Protein 2W0I (pdb70)

Nearest PDB structures (foldseek):
  2w0i-assembly1_A  TM=1.007E+00  e=8.004E-31  Homo sapiens
  7ccc-assembly1_B  TM=9.880E-01  e=3.762E-20  Homo sapiens
  6yp9-assembly1_B  TM=9.831E-01  e=6.113E-19  Mus musculus
  2d8b-assembly1_A  TM=9.364E-01  e=5.542E-18  Mus musculus
  2hd7-assembly1_A  TM=9.362E-01  e=9.293E-16  Mus musculus

GO terms:
  GO:0005515 protein binding (F, IPI)
  GO:0005737 cytoplasm (C, IDA)
  GO:0030426 growth cone (C, IDA)
  GO:0032532 regulation of microvillus length (P, IC)
  GO:0045773 positive regulation of axon extension (P, IMP)
  GO:0010592 positive regulation of lamellipodium assembly (P, IMP)
  GO:0010976 positive regulation of neuron projection development (P, IMP)
  GO:0045296 cadherin binding (F, HDA)
  GO:0032956 regulation of actin cytoskeleton organization (P, IMP)
  GO:0071300 cellular response to retinoic acid (P, IMP)
  GO:0071363 cellular response to growth factor stimulus (P, IMP)
  GO:0005080 protein kinase C binding (F, IPI)
  GO:0005524 ATP binding (F, IDA)
  GO:0070062 extracellular exosome (C, HDA)
  GO:0003723 RNA binding (F, HDA)

Secondary structure (P-SEA, 3-state):
cccccaaaaaaaaaaaaccccbbbbbbcccccbbbbccccccccccccccccccccbbbbbbbbbbcccccbbbbbbbbbbccccccaaaaaaaaaaaaaaaaaaaacccccccbbbbbcccccccaaaaaaaac

Structure (mmCIF, N/CA/C/O backbone):
data_2W0I
#
_entry.id   2W0I
#
_cell.length_a   64.308
_cell.length_b   64.308
_cell.length_c   136.811
_cell.angle_alpha   90.00
_cell.angle_beta   90.00
_cell.angle_gamma   120.00
#
_symmetry.space_group_name_H-M   'P 61 2 2'
#
loop_
_entity.id
_entity.type
_entity.pdbx_description
1 polymer TWINFILIN-2
2 water water
#
loop_
_atom_site.group_PDB
_atom_site.id
_atom_site.type_symbol
_atom_site.label_atom_id
_atom_site.label_alt_id
_atom_site.label_comp_id
_atom_site.label_asym_id
_atom_site.label_entity_id
_atom_site.label_seq_id
_atom_site.pdbx_PDB_ins_code
_atom_site.Cartn_x
_atom_site.Cartn_y
_atom_site.Cartn_z
_atom_site.occupancy
_atom_site.B_iso_or_equiv
_atom_site.auth_seq_id
_atom_site.auth_comp_id
_atom_site.auth_asym_id
_atom_site.auth_atom_id
_atom_site.pdbx_PDB_model_num
ATOM 1 C CA . SER A 1 1 ? 23.593 -20.445 -17.353 1.00 28.55 -1 SER A CA 1
ATOM 2 C C . SER A 1 1 ? 22.980 -19.200 -16.697 1.00 25.94 -1 SER A C 1
ATOM 3 O O . SER A 1 1 ? 23.577 -18.126 -16.716 1.00 22.76 -1 SER A O 1
ATOM 4 N N . MET A 1 2 ? 21.781 -19.347 -16.127 1.00 19.01 0 MET A N 1
ATOM 5 C CA . MET A 1 2 ? 21.165 -18.254 -15.387 1.00 14.72 0 MET A CA 1
ATOM 6 C C . MET A 1 2 ? 21.820 -18.225 -14.005 1.00 17.13 0 MET A C 1
ATOM 7 O O . MET A 1 2 ? 21.826 -19.219 -13.293 1.00 15.51 0 MET A O 1
ATOM 12 N N . PRO A 1 3 ? 22.422 -17.091 -13.646 1.00 10.97 181 PRO A N 1
ATOM 13 C CA . PRO A 1 3 ? 23.079 -17.052 -12.323 1.00 11.73 181 PRO A CA 1
ATOM 14 C C . PRO A 1 3 ? 22.073 -17.016 -11.166 1.00 11.11 181 PRO A C 1
ATOM 15 O O . PRO A 1 3 ? 20.927 -16.501 -11.311 1.00 11.25 181 PRO A O 1
ATOM 19 N N . LEU A 1 4 ? 22.518 -17.520 -10.013 1.00 13.29 182 LEU A N 1
ATOM 20 C CA . LEU A 1 4 ? 21.771 -17.393 -8.744 1.00 12.68 182 LEU A CA 1
ATOM 21 C C . LEU A 1 4 ? 21.831 -15.976 -8.197 1.00 10.82 182 LEU A C 1
ATOM 22 O O . LEU A 1 4 ? 22.932 -15.398 -8.102 1.00 9.70 182 LEU A O 1
ATOM 31 N N . GLN A 1 5 ? 20.661 -15.419 -7.859 1.00 12.30 183 GLN A N 1
ATOM 32 C CA . GLN A 1 5 ? 20.574 -14.126 -7.179 1.00 11.99 183 GLN A CA 1
ATOM 33 C C . GLN A 1 5 ? 21.270 -14.294 -5.832 1.00 11.27 183 GLN A C 1
ATOM 34 O O . GLN A 1 5 ? 21.248 -15.415 -5.290 1.00 9.40 183 GLN A O 1
ATOM 40 N N . PRO A 1 6 ? 21.928 -13.234 -5.325 1.00 9.06 184 PRO A N 1
ATOM 41 C CA . PRO A 1 6 ? 22.622 -13.411 -4.037 1.00 9.25 184 PRO A CA 1
ATOM 42 C C . PRO A 1 6 ? 21.798 -14.010 -2.875 1.00 9.38 184 PRO A C 1
ATOM 43 O O . PRO A 1 6 ? 22.327 -14.766 -2.058 1.00 10.48 184 PRO A O 1
ATOM 47 N N . GLU A 1 7 ? 20.522 -13.661 -2.767 1.00 12.58 185 GLU A N 1
ATOM 48 C CA . GLU A 1 7 ? 19.692 -14.259 -1.718 1.00 9.70 185 GLU A CA 1
ATOM 49 C C . GLU A 1 7 ? 19.582 -15.773 -1.836 1.00 10.86 185 GLU A C 1
ATOM 50 O O . GLU A 1 7 ? 19.582 -16.452 -0.798 1.00 11.52 185 GLU A O 1
ATOM 56 N N . ALA A 1 8 ? 19.490 -16.279 -3.070 1.00 10.32 186 ALA A N 1
ATOM 57 C CA . ALA A 1 8 ? 19.486 -17.709 -3.363 1.00 10.76 186 ALA A CA 1
ATOM 58 C C . ALA A 1 8 ? 20.823 -18.347 -2.998 1.00 13.17 186 ALA A C 1
ATOM 59 O O . ALA A 1 8 ? 20.886 -19.410 -2.442 1.00 11.41 186 ALA A O 1
ATOM 61 N N . GLN A 1 9 ? 21.891 -17.629 -3.272 1.00 10.50 187 GLN A N 1
ATOM 62 C CA . GLN A 1 9 ? 23.203 -18.056 -2.899 1.00 9.98 187 GLN A CA 1
ATOM 63 C C . GLN A 1 9 ? 23.359 -18.230 -1.362 1.00 11.32 187 GLN A C 1
ATOM 64 O O . GLN A 1 9 ? 23.935 -19.232 -0.891 1.00 11.16 187 GLN A O 1
ATOM 70 N N . ARG A 1 10 ? 22.806 -17.264 -0.621 1.00 7.60 188 ARG A N 1
ATOM 71 C CA . ARG A 1 10 ? 22.873 -17.209 0.808 1.00 10.20 188 ARG A CA 1
ATOM 72 C C . ARG A 1 10 ? 22.061 -18.346 1.425 1.00 7.07 188 ARG A C 1
ATOM 73 O O . ARG A 1 10 ? 22.465 -18.914 2.395 1.00 8.61 188 ARG A O 1
ATOM 81 N N . ALA A 1 11 ? 20.879 -18.612 0.847 1.00 11.08 189 ALA A N 1
ATOM 82 C CA . ALA A 1 11 ? 20.053 -19.750 1.228 1.00 10.28 189 ALA A CA 1
ATOM 83 C C . ALA A 1 11 ? 20.824 -21.062 1.115 1.00 10.32 189 ALA A C 1
ATOM 84 O O . ALA A 1 11 ? 20.740 -21.895 2.008 1.00 11.94 189 ALA A O 1
ATOM 86 N N . LEU A 1 12 ? 21.540 -21.263 0.012 1.00 8.52 190 LEU A N 1
ATOM 87 C CA . LEU A 1 12 ? 22.352 -22.478 -0.169 1.00 10.44 190 LEU A CA 1
ATOM 88 C C . LEU A 1 12 ? 23.481 -22.581 0.882 1.00 14.42 190 LEU A C 1
ATOM 89 O O . LEU A 1 12 ? 23.754 -23.644 1.416 1.00 10.62 190 LEU A O 1
ATOM 94 N N . GLN A 1 13 ? 24.133 -21.464 1.149 1.00 13.06 191 GLN A N 1
ATOM 95 C CA . GLN A 1 13 ? 25.186 -21.388 2.184 1.00 12.60 191 GLN A CA 1
ATOM 96 C C . GLN A 1 13 ? 24.628 -21.792 3.553 1.00 15.76 191 GLN A C 1
ATOM 97 O O . GLN A 1 13 ? 25.232 -22.587 4.276 1.00 13.08 191 GLN A O 1
ATOM 103 N N . GLN A 1 14 ? 23.446 -21.279 3.882 1.00 12.38 192 GLN A N 1
ATOM 104 C CA . GLN A 1 14 ? 22.740 -21.670 5.089 1.00 10.84 192 GLN A CA 1
ATOM 105 C C . GLN A 1 14 ? 22.336 -23.139 5.154 1.00 14.13 192 GLN A C 1
ATOM 106 O O . GLN A 1 14 ? 22.470 -23.788 6.203 1.00 10.59 192 GLN A O 1
ATOM 112 N N . LEU A 1 15 ? 21.840 -23.655 4.040 1.00 14.04 193 LEU A N 1
ATOM 113 C CA . LEU A 1 15 ? 21.462 -25.054 3.976 1.00 14.68 193 LEU A CA 1
ATOM 114 C C . LEU A 1 15 ? 22.677 -25.948 4.266 1.00 13.19 193 LEU A C 1
ATOM 115 O O . LEU A 1 15 ? 22.553 -26.914 5.013 1.00 14.02 193 LEU A O 1
ATOM 120 N N . LYS A 1 16 ? 23.830 -25.604 3.691 1.00 12.79 194 LYS A N 1
ATOM 121 C CA . LYS A 1 16 ? 25.073 -26.329 3.896 1.00 14.79 194 LYS A CA 1
ATOM 122 C C . LYS A 1 16 ? 25.472 -26.400 5.390 1.00 23.37 194 LYS A C 1
ATOM 123 O O . LYS A 1 16 ? 26.027 -27.413 5.844 1.00 20.10 194 LYS A O 1
ATOM 127 N N . GLN A 1 17 ? 25.192 -25.339 6.146 1.00 19.31 195 GLN A N 1
ATOM 128 C CA . GLN A 1 17 ? 25.407 -25.319 7.599 1.00 19.98 195 GLN A CA 1
ATOM 129 C C . GLN A 1 17 ? 24.205 -25.830 8.411 1.00 17.99 195 GLN A C 1
ATOM 130 O O . GLN A 1 17 ? 24.218 -25.835 9.644 1.00 15.36 195 GLN A O 1
ATOM 136 N N . LYS A 1 18 ? 23.179 -26.295 7.710 1.00 19.25 196 LYS A N 1
ATOM 137 C CA . LYS A 1 18 ? 21.932 -26.745 8.306 1.00 16.36 196 LYS A CA 1
ATOM 138 C C . LYS A 1 18 ? 21.221 -25.683 9.130 1.00 15.66 196 LYS A C 1
ATOM 139 O O . LYS A 1 18 ? 20.440 -25.994 10.005 1.00 17.08 196 LYS A O 1
ATOM 145 N N . MET A 1 19 ? 21.429 -24.417 8.784 1.00 12.50 197 MET A N 1
ATOM 146 C CA . MET A 1 19 ? 20.670 -23.322 9.392 1.00 15.78 197 MET A CA 1
ATOM 147 C C . MET A 1 19 ? 19.279 -23.139 8.829 1.00 17.21 197 MET A C 1
ATOM 148 O O . MET A 1 19 ? 18.448 -22.485 9.450 1.00 19.86 197 MET A O 1
ATOM 153 N N . VAL A 1 20 ? 19.027 -23.676 7.638 1.00 15.93 198 VAL A N 1
ATOM 154 C CA . VAL A 1 20 ? 17.668 -23.797 7.125 1.00 17.45 198 VAL A CA 1
ATOM 155 C C . VAL A 1 20 ? 17.512 -25.246 6.724 1.00 14.14 198 VAL A C 1
ATOM 156 O O . VAL A 1 20 ? 18.518 -25.948 6.554 1.00 16.04 198 VAL A O 1
ATOM 160 N N . ASN A 1 21 ? 16.274 -25.702 6.564 1.00 10.27 199 ASN A N 1
ATOM 161 C CA . ASN A 1 21 ? 16.049 -27.114 6.163 1.00 10.99 199 ASN A CA 1
ATOM 162 C C . ASN A 1 21 ? 15.292 -27.233 4.834 1.00 14.14 199 ASN A C 1
ATOM 163 O O . ASN A 1 21 ? 15.004 -28.321 4.387 1.00 11.90 199 ASN A O 1
ATOM 168 N N . TYR A 1 22 ? 14.997 -26.093 4.226 1.00 10.96 200 TYR A N 1
ATOM 169 C CA . TYR A 1 22 ? 14.137 -26.022 3.036 1.00 11.88 200 TYR A CA 1
ATOM 170 C C . TYR A 1 22 ? 14.437 -24.740 2.282 1.00 12.61 200 TYR A C 1
ATOM 171 O O . TYR A 1 22 ? 14.537 -23.662 2.893 1.00 12.72 200 TYR A O 1
ATOM 180 N N . ILE A 1 23 ? 14.590 -24.879 0.966 1.00 9.58 201 ILE A N 1
ATOM 181 C CA . ILE A 1 23 ? 14.738 -23.757 0.052 1.00 7.20 201 ILE A CA 1
ATOM 182 C C . ILE A 1 23 ? 13.833 -23.984 -1.160 1.00 9.64 201 ILE A C 1
ATOM 183 O O . ILE A 1 23 ? 13.851 -25.047 -1.746 1.00 10.47 201 ILE A O 1
ATOM 188 N N . GLN A 1 24 ? 13.082 -22.943 -1.538 1.00 10.45 202 GLN A N 1
ATOM 189 C CA . GLN A 1 24 ? 12.311 -22.901 -2.760 1.00 9.05 202 GLN A CA 1
ATOM 190 C C . GL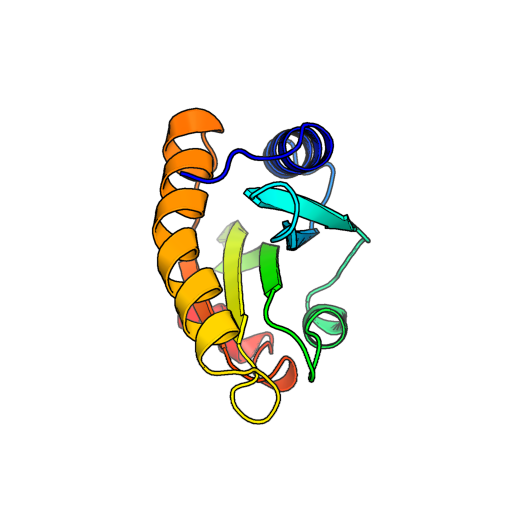N A 1 24 ? 12.861 -21.804 -3.693 1.00 10.82 202 GLN A C 1
ATOM 191 O O . GLN A 1 24 ? 13.070 -20.650 -3.264 1.00 8.97 202 GLN A O 1
ATOM 197 N N . MET A 1 25 ? 13.152 -22.189 -4.927 1.00 10.93 203 MET A N 1
ATOM 198 C CA . MET A 1 25 ? 13.632 -21.309 -5.970 1.00 10.41 203 MET A CA 1
ATOM 199 C C . MET A 1 25 ? 12.785 -21.357 -7.223 1.00 9.11 203 MET A C 1
ATOM 200 O O . MET A 1 25 ? 12.074 -22.329 -7.496 1.00 10.09 203 MET A O 1
ATOM 205 N N . LYS A 1 26 ? 12.831 -20.274 -7.991 1.00 9.57 204 LYS A N 1
ATOM 206 C CA . LYS A 1 26 ? 12.094 -20.190 -9.233 1.00 9.58 204 LYS A CA 1
ATOM 207 C C . LYS A 1 26 ? 12.928 -19.419 -10.242 1.00 9.90 204 LYS A C 1
ATOM 208 O O . LYS A 1 26 ? 13.954 -18.874 -9.898 1.00 11.21 204 LYS A O 1
ATOM 214 N N . LEU A 1 27 ? 12.531 -19.495 -11.492 1.00 10.07 205 LEU A N 1
ATOM 215 C CA . LEU A 1 27 ? 13.209 -18.750 -12.525 1.00 10.41 205 LEU A CA 1
ATOM 216 C C . LEU A 1 27 ? 12.620 -17.369 -12.604 1.00 12.47 205 LEU A C 1
ATOM 217 O O . LEU A 1 27 ? 11.389 -17.181 -12.632 1.00 12.40 205 LEU A O 1
ATOM 222 N N . ASP A 1 28 ? 13.499 -16.384 -12.648 1.00 9.08 206 ASP A N 1
ATOM 223 C CA . ASP A 1 28 ? 13.098 -15.049 -12.969 1.00 11.13 206 ASP A CA 1
ATOM 224 C C . ASP A 1 28 ? 13.378 -14.847 -14.463 1.00 12.77 206 ASP A C 1
ATOM 225 O O . ASP A 1 28 ? 14.532 -14.639 -14.880 1.00 13.74 206 ASP A O 1
ATOM 230 N N . LEU A 1 29 ? 12.314 -14.949 -15.254 1.00 13.63 207 LEU A N 1
ATOM 231 C CA . LEU A 1 29 ? 12.457 -14.919 -16.698 1.00 14.90 207 LEU A CA 1
ATOM 232 C C . LEU A 1 29 ? 12.648 -13.523 -17.284 1.00 16.93 207 LEU A C 1
ATOM 233 O O . LEU A 1 29 ? 13.043 -13.395 -18.446 1.00 20.15 207 LEU A O 1
ATOM 238 N N . GLU A 1 30 ? 12.391 -12.486 -16.497 1.00 16.33 208 GLU A N 1
ATOM 239 C CA . GLU A 1 30 ? 12.637 -11.109 -16.929 1.00 20.40 208 GLU A CA 1
ATOM 240 C C . GLU A 1 30 ? 14.136 -10.791 -16.933 1.00 21.89 208 GLU A C 1
ATOM 241 O O . GLU A 1 30 ? 14.639 -10.210 -17.885 1.00 25.23 208 GLU A O 1
ATOM 244 N N . ARG A 1 31 ? 14.834 -11.157 -15.865 1.00 13.20 209 ARG A N 1
ATOM 245 C CA . ARG A 1 31 ? 16.289 -10.851 -15.702 1.00 13.62 209 ARG A CA 1
ATOM 246 C C . ARG A 1 31 ? 17.126 -12.084 -16.125 1.00 13.73 209 ARG A C 1
ATOM 247 O O . ARG A 1 31 ? 18.361 -11.981 -16.207 1.00 13.56 209 ARG A O 1
ATOM 255 N N . GLU A 1 32 ? 16.472 -13.240 -16.298 1.00 11.32 210 GLU A N 1
ATOM 256 C CA . GLU A 1 32 ? 17.156 -14.517 -16.576 1.00 6.82 210 GLU A CA 1
ATOM 257 C C . GLU A 1 32 ? 18.089 -14.901 -15.425 1.00 11.26 210 GLU A C 1
ATOM 258 O O . GLU A 1 32 ? 19.278 -15.162 -15.624 1.00 9.94 210 GLU A O 1
ATOM 264 N N . THR A 1 33 ? 17.522 -14.943 -14.208 1.00 8.19 211 THR A N 1
ATOM 265 C CA . THR A 1 33 ? 18.266 -15.323 -13.025 1.00 9.66 211 THR A CA 1
ATOM 266 C C . THR A 1 33 ? 17.415 -16.320 -12.214 1.00 11.73 211 THR A C 1
ATOM 267 O O . THR A 1 33 ? 16.229 -16.541 -12.495 1.00 13.67 211 THR A O 1
ATOM 271 N N . ILE A 1 34 ? 18.076 -16.981 -11.284 1.00 12.57 212 ILE A N 1
ATOM 272 C CA . ILE A 1 34 ? 17.445 -17.903 -10.356 1.00 12.02 212 ILE A CA 1
ATOM 273 C C . ILE A 1 34 ? 17.185 -17.149 -9.066 1.00 11.37 212 ILE A C 1
ATOM 274 O O . ILE A 1 34 ? 18.102 -16.668 -8.427 1.00 11.41 212 ILE A O 1
ATOM 279 N N . GLU A 1 35 ? 15.913 -17.129 -8.656 1.00 10.88 213 GLU A N 1
ATOM 280 C CA . GLU A 1 35 ? 15.416 -16.305 -7.598 1.00 11.16 213 GLU A CA 1
ATOM 281 C C . GLU A 1 35 ? 14.993 -17.162 -6.383 1.00 14.85 213 GLU A C 1
ATOM 282 O O . GLU A 1 35 ? 14.372 -18.192 -6.536 1.00 11.47 213 GLU A O 1
ATOM 288 N N . LEU A 1 36 ? 15.354 -16.720 -5.174 1.00 12.92 214 LEU A N 1
ATOM 289 C CA . LEU A 1 36 ? 14.869 -17.336 -3.957 1.00 11.94 214 LEU A CA 1
ATOM 290 C C . LEU A 1 36 ? 13.380 -17.017 -3.719 1.00 13.06 214 LEU A C 1
ATOM 291 O O . LEU A 1 36 ? 13.009 -15.865 -3.690 1.00 15.01 214 LEU A O 1
ATOM 296 N N . VAL A 1 37 ? 12.535 -18.023 -3.491 1.00 8.67 215 VAL A N 1
ATOM 297 C CA . VAL A 1 37 ? 11.142 -17.765 -3.096 1.00 9.48 215 VAL A CA 1
ATOM 298 C C . VAL A 1 37 ? 11.077 -17.651 -1.558 1.00 14.84 215 VAL A C 1
ATOM 299 O O . VAL A 1 37 ? 10.726 -16.618 -1.022 1.00 12.93 215 VAL A O 1
ATOM 303 N N . HIS A 1 38 ? 11.448 -18.708 -0.850 1.00 9.71 216 HIS A N 1
ATOM 304 C CA . HIS A 1 38 ? 11.537 -18.645 0.588 1.00 12.31 216 HIS A CA 1
ATOM 305 C C . HIS A 1 38 ? 12.353 -19.808 1.128 1.00 13.42 216 HIS A C 1
ATOM 306 O O . HIS A 1 38 ? 12.709 -20.709 0.383 1.00 8.51 216 HIS A O 1
ATOM 313 N N . THR A 1 39 ? 12.631 -19.746 2.433 1.00 12.20 217 THR A N 1
ATOM 314 C CA . THR A 1 39 ? 13.355 -20.795 3.162 1.00 8.71 217 THR A CA 1
ATOM 315 C C . THR A 1 39 ? 12.615 -21.135 4.456 1.00 12.94 217 THR A C 1
ATOM 316 O O . THR A 1 39 ? 13.223 -21.402 5.502 1.00 13.22 217 THR A O 1
ATOM 320 N N . GLU A 1 40 ? 11.297 -21.194 4.382 1.00 17.20 218 GLU A N 1
ATOM 321 C CA . GLU A 1 40 ? 10.499 -21.418 5.586 1.00 13.42 218 GLU A CA 1
ATOM 322 C C . GLU A 1 40 ? 10.768 -22.793 6.151 1.00 9.82 218 GLU A C 1
ATOM 323 O O . GLU A 1 40 ? 10.938 -23.756 5.415 1.00 12.08 218 GLU A O 1
ATOM 329 N N . PRO A 1 41 ? 10.828 -22.882 7.493 1.00 14.47 219 PRO A N 1
ATOM 330 C CA . PRO A 1 41 ? 10.987 -24.133 8.172 1.00 14.43 219 PRO A CA 1
ATOM 331 C C . PRO A 1 41 ? 9.953 -25.141 7.708 1.0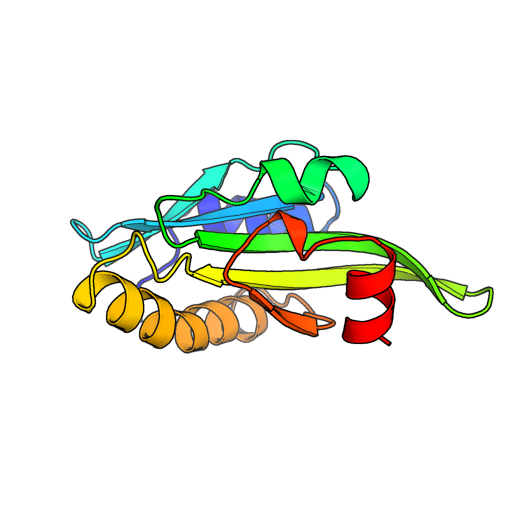0 11.70 219 PRO A C 1
ATOM 332 O O . PRO A 1 41 ? 8.775 -24.810 7.654 1.00 13.05 219 PRO A O 1
ATOM 336 N N . THR A 1 42 ? 10.404 -26.336 7.342 1.00 11.98 220 THR A N 1
ATOM 337 C CA . THR A 1 42 ? 9.555 -27.357 6.710 1.00 15.92 220 THR A CA 1
ATOM 338 C C . THR A 1 42 ? 9.946 -28.743 7.255 1.00 17.62 220 THR A C 1
ATOM 339 O O . THR A 1 42 ? 11.077 -29.200 7.048 1.00 15.27 220 THR A O 1
ATOM 343 N N . ASP A 1 43 ? 9.009 -29.382 7.972 1.00 14.70 221 ASP A N 1
ATOM 344 C CA . ASP A 1 43 ? 9.117 -30.784 8.339 1.00 18.23 221 ASP A CA 1
ATOM 345 C C . ASP A 1 43 ? 8.648 -31.619 7.160 1.00 14.98 221 ASP A C 1
ATOM 346 O O . ASP A 1 43 ? 7.966 -31.103 6.272 1.00 11.72 221 ASP A O 1
ATOM 351 N N . VAL A 1 44 ? 8.979 -32.910 7.168 1.00 16.99 222 VAL A N 1
ATOM 352 C CA . VAL A 1 44 ? 8.545 -33.835 6.096 1.00 15.04 222 VAL A CA 1
ATOM 353 C C . VAL A 1 44 ? 7.032 -33.751 5.909 1.00 13.63 222 VAL A C 1
ATOM 354 O O . VAL A 1 44 ? 6.544 -33.842 4.795 1.00 15.15 222 VAL A O 1
ATOM 358 N N . ALA A 1 45 ? 6.305 -33.559 7.003 1.00 16.36 223 ALA A N 1
ATOM 359 C CA . ALA A 1 45 ? 4.836 -33.600 6.988 1.00 16.57 223 ALA A CA 1
ATOM 360 C C . ALA A 1 45 ? 4.260 -32.392 6.237 1.00 16.18 223 ALA A C 1
ATOM 361 O O . ALA A 1 45 ? 3.205 -32.496 5.611 1.00 16.66 223 ALA A O 1
ATOM 363 N N . GLN A 1 46 ? 4.970 -31.269 6.306 1.00 8.30 224 GLN A N 1
ATOM 364 C CA . GLN A 1 46 ? 4.619 -30.015 5.595 1.00 12.13 224 GLN A CA 1
ATOM 365 C C . GLN A 1 46 ? 5.162 -29.893 4.163 1.00 7.29 224 GLN A C 1
ATOM 366 O O . GLN A 1 46 ? 4.753 -28.999 3.427 1.00 11.85 224 GLN A O 1
ATOM 372 N N . LEU A 1 47 ? 6.096 -30.762 3.781 1.00 9.99 225 LEU A N 1
ATOM 373 C CA . LEU A 1 47 ? 6.738 -30.673 2.477 1.00 13.68 225 LEU A CA 1
ATOM 374 C C . LEU A 1 47 ? 5.749 -30.589 1.279 1.00 10.68 225 LEU A C 1
ATOM 375 O O . LEU A 1 47 ? 5.943 -29.749 0.385 1.00 11.47 225 LEU A O 1
ATOM 380 N N . PRO A 1 48 ? 4.699 -31.435 1.244 1.00 13.70 226 PRO A N 1
ATOM 381 C CA . PRO A 1 48 ? 3.744 -31.296 0.116 1.00 12.39 226 PRO A CA 1
ATOM 382 C C . PRO A 1 48 ? 3.097 -29.900 -0.044 1.00 14.03 226 PRO A C 1
ATOM 383 O O . PRO A 1 48 ? 2.821 -29.473 -1.150 1.00 15.56 226 PRO A O 1
ATOM 387 N N . SER A 1 49 ? 2.885 -29.190 1.056 1.00 15.57 227 SER A N 1
ATOM 388 C CA . SER A 1 49 ? 2.324 -27.840 1.024 1.00 14.92 227 SER A CA 1
ATOM 389 C C . SER A 1 49 ? 3.243 -26.824 0.330 1.00 19.59 227 SER A C 1
ATOM 390 O O . SER A 1 49 ? 2.790 -25.745 -0.114 1.00 19.92 227 SER A O 1
ATOM 393 N N . ARG A 1 50 ? 4.529 -27.155 0.218 1.00 19.16 228 ARG A N 1
ATOM 394 C CA . ARG A 1 50 ? 5.484 -26.264 -0.485 1.00 18.43 228 ARG A CA 1
ATOM 395 C C . ARG A 1 50 ? 5.469 -26.354 -2.021 1.00 17.94 228 ARG A C 1
ATOM 396 O O . ARG A 1 50 ? 6.224 -25.640 -2.684 1.00 20.50 228 ARG A O 1
ATOM 404 N N . VAL A 1 51 ? 4.651 -27.228 -2.606 1.00 13.00 229 VAL A N 1
ATOM 405 C CA . VAL A 1 51 ? 4.789 -27.495 -4.026 1.00 15.24 229 VAL A CA 1
ATOM 406 C C . VAL A 1 51 ? 3.625 -26.824 -4.705 1.00 18.06 229 VAL A C 1
ATOM 407 O O . VAL A 1 51 ? 2.502 -27.225 -4.479 1.00 14.84 229 VAL A O 1
ATOM 411 N N . PRO A 1 52 ? 3.866 -25.754 -5.486 1.00 14.68 230 PRO A N 1
ATOM 412 C CA . PRO A 1 52 ? 2.670 -25.136 -6.089 1.00 15.17 230 PRO A CA 1
ATOM 413 C C . PRO A 1 52 ? 1.980 -26.045 -7.109 1.00 14.91 230 PRO A C 1
ATOM 414 O O . PRO A 1 52 ? 2.639 -26.820 -7.803 1.00 15.66 230 PRO A O 1
ATOM 418 N N . ARG A 1 53 ? 0.666 -25.941 -7.205 1.00 16.44 231 ARG A N 1
ATOM 419 C CA . ARG A 1 53 ? -0.069 -26.668 -8.237 1.00 17.07 231 ARG A CA 1
ATOM 420 C C . ARG A 1 53 ? -0.014 -26.011 -9.589 1.00 16.67 231 ARG A C 1
ATOM 421 O O . ARG A 1 53 ? -0.386 -26.627 -10.608 1.00 21.45 231 ARG A O 1
ATOM 429 N N . ASP A 1 54 ? 0.357 -24.739 -9.612 1.00 14.65 232 ASP A N 1
ATOM 430 C CA . ASP A 1 54 ? 0.163 -23.920 -10.790 1.00 16.04 232 ASP A CA 1
ATOM 431 C C . ASP A 1 54 ? 1.424 -23.332 -11.410 1.00 18.60 232 ASP A C 1
ATOM 432 O O . ASP A 1 54 ? 1.318 -22.527 -12.327 1.00 18.99 232 ASP A O 1
ATOM 437 N N . ALA A 1 55 ? 2.592 -23.674 -10.881 1.00 17.06 233 ALA A N 1
ATOM 438 C CA . ALA A 1 55 ? 3.881 -23.146 -11.367 1.00 19.31 233 ALA A CA 1
ATOM 439 C C . ALA A 1 55 ? 4.992 -24.132 -11.049 1.00 18.02 233 ALA A C 1
ATOM 440 O O . ALA A 1 55 ? 4.929 -24.808 -10.025 1.00 17.60 233 ALA A O 1
ATOM 442 N N . ALA A 1 56 ? 5.980 -24.220 -11.941 1.00 18.98 234 ALA A N 1
ATOM 443 C CA . ALA A 1 56 ? 7.174 -25.062 -11.746 1.00 14.39 234 ALA A CA 1
ATOM 444 C C . ALA A 1 56 ? 8.099 -24.459 -10.692 1.00 15.78 234 ALA A C 1
ATOM 445 O O . ALA A 1 56 ? 8.209 -23.251 -10.563 1.00 13.46 234 ALA A O 1
ATOM 447 N N . ARG A 1 57 ? 8.732 -25.309 -9.905 1.00 13.82 235 ARG A N 1
ATOM 448 C CA . ARG A 1 57 ? 9.625 -24.841 -8.812 1.00 12.71 235 ARG A CA 1
ATOM 449 C C . ARG A 1 57 ? 10.826 -25.766 -8.646 1.00 15.74 235 ARG A C 1
ATOM 450 O O . ARG A 1 57 ? 10.792 -26.929 -9.050 1.00 13.50 235 ARG A O 1
ATOM 458 N N . TYR A 1 58 ? 11.898 -25.220 -8.111 1.00 13.10 236 TYR A N 1
ATOM 459 C CA . TYR A 1 58 ? 13.007 -26.018 -7.586 1.00 13.86 236 TYR A CA 1
ATOM 460 C C . TYR A 1 58 ? 12.973 -25.994 -6.047 1.00 14.36 236 TYR A C 1
ATOM 461 O O . TYR A 1 58 ? 12.648 -24.975 -5.435 1.00 17.65 236 TYR A O 1
ATOM 470 N N . HIS A 1 59 ? 13.279 -27.127 -5.440 1.00 15.16 237 HIS A N 1
ATOM 471 C CA . HIS A 1 59 ? 13.250 -27.274 -4.005 1.00 14.73 237 HIS A CA 1
ATOM 472 C C . HIS A 1 59 ? 14.492 -28.017 -3.555 1.00 15.93 237 HIS A C 1
ATOM 473 O O . HIS A 1 59 ? 14.955 -28.979 -4.195 1.00 16.67 237 HIS A O 1
ATOM 480 N N . PHE A 1 60 ? 15.015 -27.574 -2.436 1.00 14.51 238 PHE A N 1
ATOM 481 C CA . PHE A 1 60 ? 16.055 -28.294 -1.733 1.00 13.80 238 PHE A CA 1
ATOM 482 C C . PHE A 1 60 ? 15.511 -28.544 -0.349 1.00 16.59 238 PHE A C 1
ATOM 483 O O . PHE A 1 60 ? 15.059 -27.603 0.353 1.00 13.87 238 PHE A O 1
ATOM 491 N N . PHE A 1 61 ? 15.619 -29.808 0.079 1.00 16.29 239 PHE A N 1
ATOM 492 C CA . PHE A 1 61 ? 15.056 -30.211 1.334 1.00 14.15 239 PHE A CA 1
ATOM 493 C C . PHE A 1 61 ? 16.049 -31.075 2.130 1.00 13.41 239 PHE A C 1
ATOM 494 O O . PHE A 1 61 ? 16.583 -32.044 1.626 1.00 16.67 239 PHE A O 1
ATOM 502 N N . LEU A 1 62 ? 16.241 -30.720 3.389 1.00 14.52 240 LEU A N 1
ATOM 503 C CA . LEU A 1 62 ? 17.100 -31.472 4.289 1.00 12.59 240 LEU A CA 1
ATOM 504 C C . LEU A 1 62 ? 16.235 -32.561 4.956 1.00 15.33 240 LEU A C 1
ATOM 505 O O . LEU A 1 62 ? 15.420 -32.307 5.850 1.00 11.90 240 LEU A O 1
ATOM 510 N N . TYR A 1 63 ? 16.417 -33.785 4.462 1.00 14.92 241 TYR A N 1
ATOM 511 C CA . TYR A 1 63 ? 15.639 -34.941 4.868 1.00 14.51 241 TYR A CA 1
ATOM 512 C C . TYR A 1 63 ? 16.386 -35.623 6.001 1.00 18.29 241 TYR A C 1
ATOM 513 O O . TYR A 1 63 ? 17.412 -36.262 5.782 1.00 11.18 241 TYR A O 1
ATOM 522 N N . LYS A 1 64 ? 15.870 -35.446 7.216 1.00 19.65 242 LYS A N 1
ATOM 523 C CA . LYS A 1 64 ? 16.498 -35.958 8.422 1.00 20.75 242 LYS A CA 1
ATOM 524 C C . LYS A 1 64 ? 15.752 -37.241 8.757 1.00 23.02 242 LYS A C 1
ATOM 525 O O . LYS A 1 64 ? 14.527 -37.249 8.955 1.00 20.07 242 LYS A O 1
ATOM 530 N N . HIS A 1 65 ? 16.505 -38.334 8.758 1.00 25.03 243 HIS A N 1
ATOM 531 C CA . HIS A 1 65 ? 15.926 -39.654 8.853 1.00 24.22 243 HIS A CA 1
ATOM 532 C C . HIS A 1 65 ? 16.942 -40.646 9.400 1.00 26.09 243 HIS A C 1
ATOM 533 O O . HIS A 1 65 ? 18.081 -40.290 9.706 1.00 23.51 243 HIS A O 1
ATOM 540 N N . THR A 1 66 ? 16.511 -41.889 9.556 1.00 25.82 244 THR A N 1
ATOM 541 C CA . THR A 1 66 ? 17.404 -42.945 9.982 1.00 29.37 244 THR A CA 1
ATOM 542 C C . THR A 1 66 ? 17.390 -44.025 8.928 1.00 34.19 244 THR A C 1
ATOM 543 O O . THR A 1 66 ? 16.324 -44.467 8.504 1.00 39.39 244 THR A O 1
ATOM 547 N N . HIS A 1 67 ? 18.575 -44.418 8.476 1.00 35.70 245 HIS A N 1
ATOM 548 C CA . HIS A 1 67 ? 18.700 -45.517 7.539 1.00 34.82 245 HIS A CA 1
ATOM 549 C C . HIS A 1 67 ? 19.421 -46.641 8.252 1.00 32.20 245 HIS A C 1
ATOM 550 O O . HIS A 1 67 ? 20.639 -46.585 8.435 1.00 32.78 245 HIS A O 1
ATOM 557 N N . GLU A 1 68 ? 18.646 -47.642 8.677 1.00 29.63 246 GLU A N 1
ATOM 558 C CA . GLU A 1 68 ? 19.186 -48.819 9.326 1.00 26.52 246 GLU A CA 1
ATOM 559 C C . GLU A 1 68 ? 19.993 -48.421 10.560 1.00 27.27 246 GLU A C 1
ATOM 560 O O . GLU A 1 68 ? 21.190 -48.707 10.646 1.00 31.14 246 GLU A O 1
ATOM 562 N N . GLY A 1 69 ? 19.345 -47.731 11.499 1.00 27.66 247 GLY A N 1
ATOM 563 C CA . GLY A 1 69 ? 19.982 -47.354 12.773 1.00 27.67 247 GLY A CA 1
ATOM 564 C C . GLY A 1 69 ? 21.112 -46.327 12.705 1.00 28.98 247 GLY A C 1
ATOM 565 O O . GLY A 1 69 ? 21.739 -46.027 13.726 1.00 30.14 247 GLY A O 1
ATOM 566 N N . ASP A 1 70 ? 21.382 -45.802 11.510 1.00 28.72 248 ASP A N 1
ATOM 567 C CA . ASP A 1 70 ? 22.361 -44.742 11.313 1.00 28.62 248 ASP A CA 1
ATOM 568 C C . ASP A 1 70 ? 21.594 -43.487 10.901 1.00 29.37 248 ASP A C 1
ATOM 569 O O . ASP A 1 70 ? 21.178 -43.375 9.744 1.00 25.87 248 ASP A O 1
ATOM 571 N N . PRO A 1 71 ? 21.388 -42.547 11.848 1.00 29.94 249 PRO A N 1
ATOM 572 C CA . PRO A 1 71 ? 20.652 -41.329 11.504 1.00 29.08 249 PRO A CA 1
ATOM 573 C C . PRO A 1 71 ? 21.425 -40.463 10.511 1.00 28.38 249 PRO A C 1
ATOM 574 O O . PRO A 1 71 ? 22.647 -40.331 10.617 1.00 28.28 249 PRO A O 1
ATOM 578 N N . LEU A 1 72 ? 20.696 -39.898 9.555 1.00 22.27 250 LEU A N 1
ATOM 579 C CA . LEU A 1 72 ? 21.278 -39.174 8.433 1.00 21.46 250 LEU A CA 1
ATOM 580 C C . LEU A 1 72 ? 20.492 -37.887 8.258 1.00 16.49 250 LEU A C 1
ATOM 581 O O . LEU A 1 72 ? 19.319 -37.790 8.693 1.00 16.52 250 LEU A O 1
ATOM 586 N N . GLU A 1 73 ? 21.138 -36.915 7.594 1.00 21.39 251 GLU A N 1
ATOM 587 C CA . GLU A 1 73 ? 20.486 -35.695 7.114 1.00 17.88 251 GLU A CA 1
ATOM 588 C C . GLU A 1 73 ? 20.921 -35.475 5.664 1.00 22.08 251 GLU A C 1
ATOM 589 O O . GLU A 1 73 ? 22.050 -35.059 5.393 1.00 26.96 251 GLU A O 1
ATOM 595 N N . SER A 1 74 ? 20.020 -35.748 4.730 1.00 13.56 252 SER A N 1
ATOM 596 C CA . SER A 1 74 ? 20.387 -35.843 3.339 1.00 15.67 252 SER A CA 1
ATOM 597 C C . SER A 1 74 ? 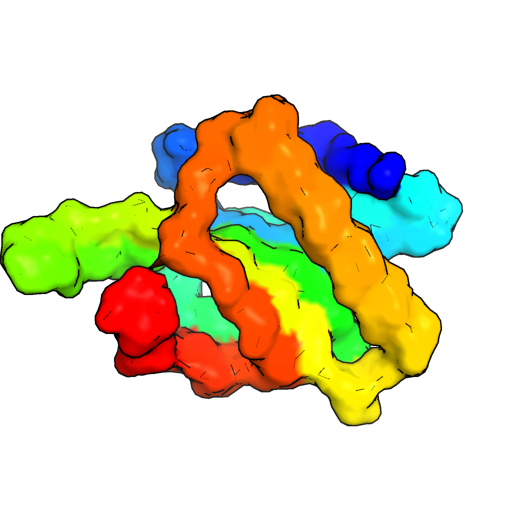19.702 -34.700 2.606 1.00 10.27 252 SER A C 1
ATOM 598 O O . SER A 1 74 ? 18.523 -34.476 2.798 1.00 11.20 252 SER A O 1
ATOM 601 N N . VAL A 1 75 ? 20.421 -34.000 1.732 1.00 15.80 253 VAL A N 1
ATOM 602 C CA . VAL A 1 75 ? 19.786 -32.966 0.921 1.00 10.98 253 VAL A CA 1
ATOM 603 C C . VAL A 1 75 ? 19.160 -33.642 -0.284 1.00 10.79 253 VAL A C 1
ATOM 604 O O . VAL A 1 75 ? 19.835 -34.425 -1.006 1.00 8.55 253 VAL A O 1
ATOM 608 N N . VAL A 1 76 ? 17.868 -33.375 -0.464 1.00 8.16 254 VAL A N 1
ATOM 609 C CA . VAL A 1 76 ? 17.115 -33.889 -1.588 1.00 10.77 254 VAL A CA 1
ATOM 610 C C . VAL A 1 76 ? 16.767 -32.688 -2.434 1.00 9.66 254 VAL A C 1
ATOM 611 O O . VAL A 1 76 ? 16.284 -31.682 -1.917 1.00 13.39 254 VAL A O 1
ATOM 618 N N . PHE A 1 77 ? 17.074 -32.798 -3.716 1.00 11.09 255 PHE A N 1
ATOM 619 C CA . PHE A 1 77 ? 16.629 -31.833 -4.710 1.00 11.52 255 PHE A CA 1
ATOM 620 C C . PHE A 1 77 ? 15.353 -32.325 -5.343 1.00 8.98 255 PHE A C 1
ATOM 621 O O . PHE A 1 77 ? 15.283 -33.435 -5.848 1.00 9.83 255 PHE A O 1
ATOM 629 N N . ILE A 1 78 ? 14.374 -31.440 -5.360 1.00 10.55 256 ILE A N 1
ATOM 630 C CA . ILE A 1 78 ? 13.107 -31.734 -6.028 1.00 10.79 256 ILE A CA 1
ATOM 631 C C . ILE A 1 78 ? 12.769 -30.700 -7.081 1.00 11.06 256 ILE A C 1
ATOM 632 O O . ILE A 1 78 ? 12.701 -29.520 -6.794 1.00 16.00 256 ILE A O 1
ATOM 637 N N . TYR A 1 79 ? 12.503 -31.167 -8.304 1.00 12.90 257 TYR A N 1
ATOM 638 C CA . TYR A 1 79 ? 12.036 -30.324 -9.387 1.00 10.42 257 TYR A CA 1
ATOM 639 C C . TYR A 1 79 ? 10.580 -30.621 -9.528 1.00 13.63 257 TYR A C 1
ATOM 640 O O . TYR A 1 79 ? 10.206 -31.775 -9.808 1.00 13.96 257 TYR A O 1
ATOM 649 N N . SER A 1 80 ? 9.721 -29.633 -9.266 1.00 14.82 258 SER A N 1
ATOM 650 C CA . SER A 1 80 ? 8.280 -29.892 -9.385 1.00 15.58 258 SER A CA 1
ATOM 651 C C . SER A 1 80 ? 7.718 -29.195 -10.618 1.00 12.95 258 SER A C 1
ATOM 652 O O . SER A 1 80 ? 7.994 -28.020 -10.838 1.00 13.16 258 SER A O 1
ATOM 655 N N . MET A 1 81 ? 6.983 -29.940 -11.438 1.00 12.76 259 MET A N 1
ATOM 656 C CA . MET A 1 81 ? 6.457 -29.482 -12.701 1.00 14.59 259 MET A CA 1
ATOM 657 C C . MET A 1 81 ? 4.987 -29.969 -12.801 1.00 14.29 259 MET A C 1
ATOM 658 O O . MET A 1 81 ? 4.732 -31.126 -13.172 1.00 16.66 259 MET A O 1
ATOM 663 N N . PRO A 1 82 ? 4.020 -29.114 -12.390 1.00 16.36 260 PRO A N 1
ATOM 664 C CA . PRO A 1 82 ? 2.603 -29.515 -12.548 1.00 15.98 260 PRO A CA 1
ATOM 665 C C . PRO A 1 82 ? 2.208 -29.318 -14.011 1.00 9.68 260 PRO A C 1
ATOM 666 O O . PRO A 1 82 ? 1.810 -28.236 -14.419 1.00 17.01 260 PRO A O 1
ATOM 670 N N . GLY A 1 83 ? 2.408 -30.361 -14.806 1.00 12.54 261 GLY A N 1
ATOM 671 C CA . GLY A 1 83 ? 2.225 -30.274 -16.257 1.00 16.58 261 GLY A CA 1
ATOM 672 C C . GLY A 1 83 ? 0.888 -29.677 -16.695 1.00 18.14 261 GLY A C 1
ATOM 673 O O . GLY A 1 83 ? 0.826 -28.891 -17.660 1.00 18.40 261 GLY A O 1
ATOM 674 N N . TYR A 1 84 ? -0.181 -29.996 -15.969 1.00 11.87 262 TYR A N 1
ATOM 675 C CA . TYR A 1 84 ? -1.504 -29.553 -16.385 1.00 14.23 262 T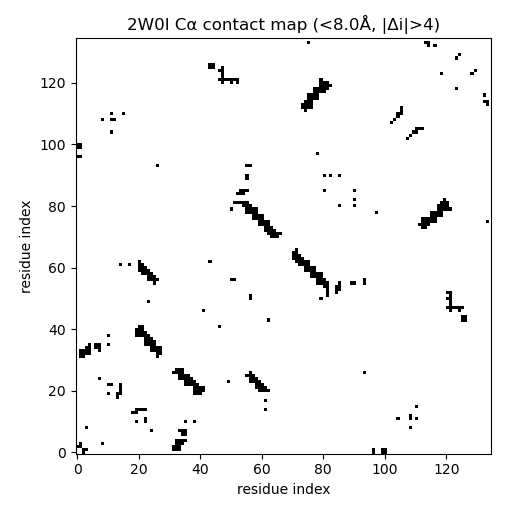YR A CA 1
ATOM 676 C C . TYR A 1 84 ? -1.647 -28.039 -16.336 1.00 12.68 262 TYR A C 1
ATOM 677 O O . TYR A 1 84 ? -2.552 -27.496 -16.953 1.00 13.35 262 TYR A O 1
ATOM 686 N N . LYS A 1 85 ? -0.759 -27.367 -15.618 1.00 10.85 263 LYS A N 1
ATOM 687 C CA . LYS A 1 85 ? -0.925 -25.968 -15.331 1.00 11.21 263 LYS A CA 1
ATOM 688 C C . LYS A 1 85 ? 0.188 -25.103 -15.839 1.00 13.84 263 LYS A C 1
ATOM 689 O O . LYS A 1 85 ? 0.150 -23.912 -15.565 1.00 18.59 263 LYS A O 1
ATOM 695 N N . CYS A 1 86 ? 1.245 -25.694 -16.420 1.00 13.00 264 CYS A N 1
ATOM 696 C CA . CYS A 1 86 ? 2.383 -24.949 -16.954 1.00 10.14 264 CYS A CA 1
ATOM 697 C C . CYS A 1 86 ? 2.394 -24.994 -18.446 1.00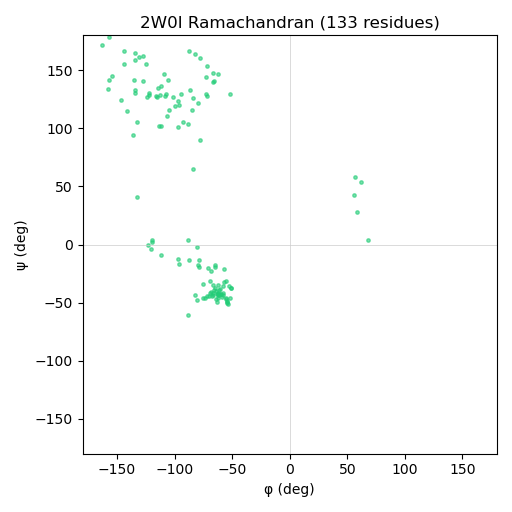 15.95 264 CYS A C 1
ATOM 698 O O . CYS A 1 86 ? 2.004 -25.989 -19.024 1.00 11.45 264 CYS A O 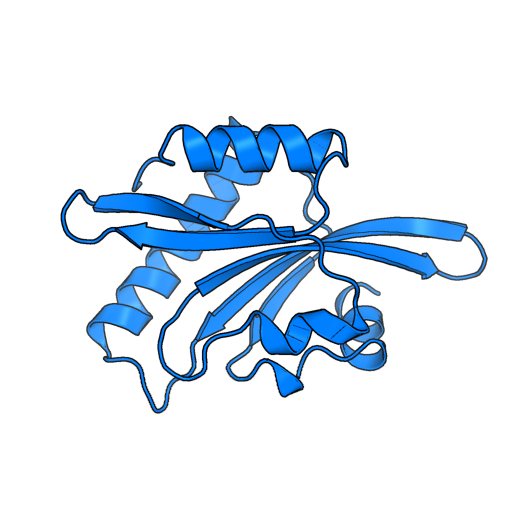1
ATOM 701 N N . SER A 1 87 ? 2.868 -23.909 -19.048 1.00 19.66 265 SER A N 1
ATOM 702 C CA . SER A 1 87 ? 2.942 -23.813 -20.491 1.00 23.41 2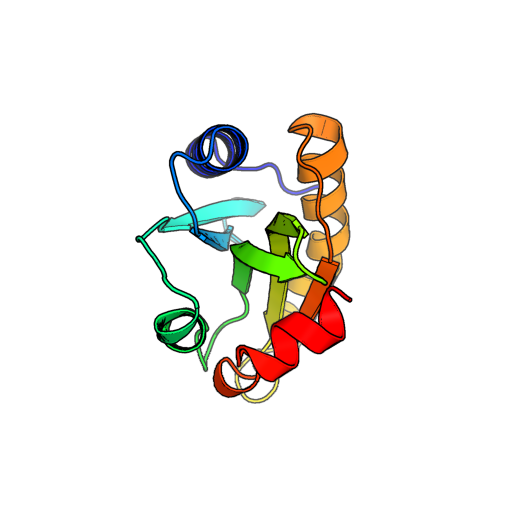65 SER A CA 1
ATOM 703 C C . SER A 1 87 ? 4.140 -24.606 -20.948 1.00 21.94 265 SER A C 1
ATOM 704 O O . SER A 1 87 ? 5.060 -24.914 -20.189 1.00 22.85 265 SER A O 1
ATOM 707 N N . ILE A 1 88 ? 4.122 -24.958 -22.215 1.00 24.17 266 ILE A N 1
ATOM 708 C CA . ILE A 1 88 ? 5.219 -25.703 -22.759 1.00 21.26 266 ILE A CA 1
ATOM 709 C C . ILE A 1 88 ? 6.538 -24.911 -22.682 1.00 22.40 266 ILE A C 1
ATOM 710 O O . ILE A 1 88 ? 7.568 -25.492 -22.403 1.00 19.95 266 ILE A O 1
ATOM 715 N N . LYS A 1 89 ? 6.507 -23.595 -22.845 1.00 21.36 267 LYS A N 1
ATOM 716 C CA . LYS A 1 89 ? 7.722 -22.785 -22.670 1.00 18.49 267 LYS A CA 1
ATOM 717 C C . LYS A 1 89 ? 8.292 -22.858 -21.253 1.00 22.82 267 LYS A C 1
ATOM 718 O O . LYS A 1 89 ? 9.523 -22.927 -21.063 1.00 22.87 267 LYS A O 1
ATOM 724 N N . GLU A 1 90 ? 7.395 -22.806 -20.263 1.00 23.91 268 GLU A N 1
ATOM 725 C CA . GLU A 1 90 ? 7.802 -22.867 -18.841 1.00 21.15 268 GLU A CA 1
ATOM 726 C C . GLU A 1 90 ? 8.449 -24.200 -18.539 1.00 24.57 268 GLU A C 1
ATOM 727 O O . GLU A 1 90 ? 9.521 -24.234 -17.931 1.00 25.96 268 GLU A O 1
ATOM 738 N N . ARG A 1 91 ? 7.779 -25.281 -18.948 1.00 26.12 269 ARG A N 1
ATOM 739 C CA . ARG A 1 91 ? 8.290 -26.637 -18.774 1.00 31.12 269 ARG A CA 1
ATOM 740 C C . ARG A 1 91 ? 9.676 -26.729 -19.393 1.00 28.76 269 ARG A C 1
ATOM 741 O O . ARG A 1 91 ? 10.606 -27.164 -18.763 1.00 25.62 269 ARG A O 1
ATOM 749 N N . MET A 1 92 ? 9.830 -26.250 -20.620 1.00 29.85 270 MET A N 1
ATOM 750 C CA . MET A 1 92 ? 11.115 -26.362 -21.291 1.00 27.36 270 MET A CA 1
ATOM 751 C C . MET A 1 92 ? 12.219 -25.572 -20.580 1.00 24.12 270 MET A C 1
ATOM 752 O O . MET A 1 92 ? 13.357 -26.077 -20.430 1.00 19.86 270 MET A O 1
ATOM 757 N N . LEU A 1 93 ? 11.882 -24.377 -20.088 1.00 24.78 271 LEU A N 1
ATOM 758 C CA . LEU A 1 93 ? 12.867 -23.504 -19.454 1.00 23.07 271 LEU A CA 1
ATOM 759 C C . LEU A 1 93 ? 13.312 -24.073 -18.103 1.00 22.53 271 LEU A C 1
ATOM 760 O O . LEU A 1 93 ? 14.499 -24.167 -17.820 1.00 23.07 271 LEU A O 1
ATOM 765 N N . TYR A 1 94 ? 12.362 -24.542 -17.328 1.00 22.37 272 TYR A N 1
ATOM 766 C CA . TYR A 1 94 ? 12.694 -25.129 -16.028 1.00 24.20 272 TYR A CA 1
ATOM 767 C C . TYR A 1 94 ? 13.500 -26.425 -16.178 1.00 29.56 272 TYR A C 1
ATOM 768 O O . TYR A 1 94 ? 14.460 -26.647 -15.440 1.00 30.42 272 TYR A O 1
ATOM 777 N N . SER A 1 95 ? 13.119 -27.268 -17.139 1.00 25.70 273 SER A N 1
ATOM 778 C CA . SER A 1 95 ? 13.862 -28.496 -17.409 1.00 25.11 273 SER A CA 1
ATOM 779 C C . SER A 1 95 ? 15.283 -28.192 -17.845 1.00 27.38 273 SER A C 1
ATOM 780 O O . SER A 1 95 ? 16.218 -28.802 -17.361 1.00 28.32 273 SER A O 1
ATOM 783 N N . SER A 1 96 ? 15.443 -27.243 -18.750 1.00 29.37 274 SER A N 1
ATOM 784 C CA . SER A 1 96 ? 16.753 -26.895 -19.280 1.00 26.81 274 SER A CA 1
ATOM 785 C C . SER A 1 96 ? 17.667 -26.277 -18.232 1.00 28.22 274 SER A C 1
ATOM 786 O O . SER A 1 96 ? 18.849 -26.594 -18.180 1.00 27.08 274 SER A O 1
ATOM 789 N N . CYS A 1 97 ? 17.139 -25.363 -17.416 1.00 25.78 275 CYS A N 1
ATOM 790 C CA . CYS A 1 97 ? 17.954 -24.772 -16.365 1.00 27.24 275 CYS A CA 1
ATOM 791 C C . CYS A 1 97 ? 18.260 -25.750 -15.226 1.00 30.37 275 CYS A C 1
ATOM 792 O O . CYS A 1 97 ? 19.200 -25.503 -14.494 1.00 31.30 275 CYS A O 1
ATOM 795 N N . LYS A 1 98 ? 17.468 -26.819 -15.081 1.00 30.81 276 LYS A N 1
ATOM 796 C CA . LYS A 1 98 ? 17.601 -27.768 -13.946 1.00 28.96 276 LYS A CA 1
ATOM 797 C C . LYS A 1 98 ? 19.005 -28.287 -13.879 1.00 26.67 276 LYS A C 1
ATOM 798 O O . LYS A 1 98 ? 19.636 -28.307 -12.831 1.00 28.14 276 LYS A O 1
ATOM 803 N N . SER A 1 99 ? 19.492 -28.731 -15.021 1.00 32.58 277 SER A N 1
ATOM 804 C CA . SER A 1 99 ? 20.848 -29.286 -15.124 1.00 33.58 277 SER A CA 1
ATOM 805 C C . SER A 1 99 ? 21.894 -28.231 -14.756 1.00 29.22 277 SER A C 1
ATOM 806 O O . SER A 1 99 ? 22.880 -28.514 -14.107 1.00 22.32 277 SER A O 1
ATOM 809 N N . ARG A 1 100 ? 21.650 -27.000 -15.180 1.00 32.85 278 ARG A N 1
ATOM 810 C CA . ARG A 1 100 ? 22.583 -25.902 -14.943 1.00 34.55 278 ARG A CA 1
ATOM 811 C C . ARG A 1 100 ? 22.593 -25.465 -13.467 1.00 29.58 278 ARG A C 1
ATOM 812 O O . ARG A 1 100 ? 23.643 -25.236 -12.886 1.00 32.94 278 ARG A O 1
ATOM 820 N N . LEU A 1 101 ? 21.413 -25.345 -12.882 1.00 30.07 279 LEU A N 1
ATOM 821 C CA . LEU A 1 101 ? 21.305 -25.051 -11.457 1.00 26.78 279 LEU A CA 1
ATOM 822 C C . LEU A 1 101 ? 22.105 -26.079 -10.609 1.00 28.82 279 LEU A C 1
ATOM 823 O O . LEU A 1 101 ? 22.916 -25.720 -9.768 1.00 23.96 279 LEU A O 1
ATOM 828 N N . LEU A 1 102 ? 21.882 -27.358 -10.867 1.00 30.44 280 LEU A N 1
ATOM 829 C CA . LEU A 1 102 ? 22.541 -28.411 -10.096 1.00 30.41 280 LEU A CA 1
ATOM 830 C C . LEU A 1 102 ? 24.046 -28.409 -10.291 1.00 31.23 280 LEU A C 1
ATOM 831 O O . LEU A 1 102 ? 24.802 -28.618 -9.342 1.00 27.12 280 LEU A O 1
ATOM 836 N N . ASP A 1 103 ? 24.502 -28.134 -11.513 1.00 35.72 281 ASP A N 1
ATOM 837 C CA . ASP A 1 103 ? 25.929 -27.955 -11.733 1.00 33.37 281 ASP A CA 1
ATOM 838 C C . ASP A 1 103 ? 26.469 -26.865 -10.802 1.00 32.54 281 ASP A C 1
ATOM 839 O O . ASP A 1 103 ? 27.469 -27.077 -10.135 1.00 20.88 281 ASP A O 1
ATOM 841 N N . SER A 1 104 ? 25.791 -25.721 -10.710 1.00 30.00 282 SER A N 1
ATOM 842 C CA . SER A 1 104 ? 26.301 -24.644 -9.835 1.00 33.01 282 SER A CA 1
ATOM 843 C C . SER A 1 104 ? 26.245 -25.020 -8.347 1.00 31.92 282 SER A C 1
ATOM 844 O O . SER A 1 104 ? 27.182 -24.774 -7.613 1.00 31.73 282 SER A O 1
ATOM 849 N N . VAL A 1 105 ? 25.131 -25.599 -7.909 1.00 29.39 283 VAL A N 1
ATOM 850 C CA . VAL A 1 105 ? 24.968 -25.995 -6.508 1.00 27.49 283 VAL A CA 1
ATOM 851 C C . VAL A 1 105 ? 26.044 -26.972 -6.020 1.00 28.05 283 VAL A C 1
ATOM 852 O O . VAL A 1 105 ? 26.542 -26.860 -4.897 1.00 29.04 283 VAL A O 1
ATOM 856 N N . GLU A 1 106 ? 26.377 -27.936 -6.867 1.00 28.37 284 GLU A N 1
ATOM 857 C CA . GLU A 1 106 ? 27.409 -28.922 -6.570 1.00 29.20 284 GLU A CA 1
ATOM 858 C C . GLU A 1 106 ? 28.792 -28.342 -6.830 1.00 30.58 284 GLU A C 1
ATOM 859 O O . GLU A 1 106 ? 29.673 -28.427 -5.970 1.00 25.87 284 GLU A O 1
ATOM 865 N N . GLN A 1 107 ? 28.970 -27.712 -7.993 1.00 25.96 285 GLN A N 1
ATOM 866 C CA . GLN A 1 107 ? 30.304 -27.255 -8.393 1.00 27.93 285 GLN A CA 1
ATOM 867 C C . GLN A 1 107 ? 30.677 -25.906 -7.763 1.00 26.60 285 GLN A C 1
ATOM 868 O O . GLN A 1 107 ? 31.775 -25.752 -7.260 1.00 26.29 285 GLN A O 1
ATOM 871 N N . ASP A 1 108 ? 29.748 -24.949 -7.735 1.00 30.82 286 ASP A N 1
ATOM 872 C CA . ASP A 1 108 ? 30.040 -23.601 -7.215 1.00 31.21 286 ASP A CA 1
ATOM 873 C C . ASP A 1 108 ? 29.641 -23.349 -5.733 1.00 32.04 286 ASP A C 1
ATOM 874 O O . ASP A 1 108 ? 30.095 -22.369 -5.142 1.00 32.89 286 ASP A O 1
ATOM 879 N N . PHE A 1 109 ? 28.789 -24.202 -5.151 1.00 32.74 287 PHE A N 1
ATOM 880 C CA . PHE A 1 109 ? 28.352 -24.049 -3.740 1.00 29.72 287 PHE A CA 1
ATOM 881 C C . PHE A 1 109 ? 28.656 -25.276 -2.894 1.00 28.78 287 PHE A C 1
ATOM 882 O O . PHE A 1 109 ? 28.322 -25.314 -1.710 1.00 29.38 287 PHE A O 1
ATOM 890 N N . HIS A 1 110 ? 29.254 -26.294 -3.511 1.00 28.67 288 HIS A N 1
ATOM 891 C CA . HIS A 1 110 ? 29.813 -27.431 -2.786 1.00 32.25 288 HIS A CA 1
ATOM 892 C C . HIS A 1 110 ? 28.790 -28.128 -1.873 1.00 34.14 288 HIS A C 1
ATOM 893 O O . HIS A 1 110 ? 29.091 -28.487 -0.734 1.00 32.60 288 HIS A O 1
ATOM 900 N N . LEU A 1 111 ? 27.576 -28.305 -2.397 1.00 36.69 289 LEU A N 1
ATOM 901 C CA . LEU A 1 111 ? 26.480 -29.004 -1.690 1.00 36.12 289 LEU A CA 1
ATOM 902 C C . LEU A 1 111 ? 26.316 -30.436 -2.189 1.00 30.98 289 LEU A C 1
ATOM 903 O O . LEU A 1 111 ? 26.154 -30.666 -3.393 1.00 31.95 289 LEU A O 1
ATOM 908 N N . GLU A 1 112 ? 26.327 -31.397 -1.271 1.00 27.47 290 GLU A N 1
ATOM 909 C CA . GLU A 1 112 ? 26.111 -32.793 -1.644 1.00 25.03 290 GLU A CA 1
ATOM 910 C C . GLU A 1 112 ? 24.624 -33.142 -1.730 1.00 25.04 290 GLU A C 1
ATOM 911 O O . GLU A 1 112 ? 23.919 -33.137 -0.735 1.00 28.97 290 GLU A O 1
ATOM 917 N N . ILE A 1 113 ? 24.159 -33.479 -2.926 1.00 25.47 291 ILE A N 1
ATOM 918 C CA . ILE A 1 113 ? 22.767 -33.835 -3.118 1.00 22.25 291 ILE A CA 1
ATOM 919 C C . ILE A 1 113 ? 22.661 -35.354 -3.077 1.00 22.30 291 ILE A C 1
ATOM 920 O O . ILE A 1 113 ? 23.290 -36.080 -3.863 1.00 22.51 291 ILE A O 1
ATOM 925 N N . ALA A 1 114 ? 21.876 -35.834 -2.131 1.00 16.77 292 ALA A N 1
ATOM 926 C CA . ALA A 1 114 ? 21.729 -37.275 -1.924 1.00 21.91 292 ALA A CA 1
ATOM 927 C C . ALA A 1 114 ? 20.839 -37.860 -3.035 1.00 21.04 292 ALA A C 1
ATOM 928 O O . ALA A 1 114 ? 21.060 -38.967 -3.502 1.00 18.69 292 ALA A O 1
ATOM 930 N N . LYS A 1 115 ? 19.859 -37.095 -3.489 1.00 18.84 293 LYS A N 1
ATOM 931 C CA . LYS A 1 115 ? 18.952 -37.574 -4.514 1.00 19.33 293 LYS A CA 1
ATOM 932 C C . LYS A 1 115 ? 18.315 -36.401 -5.242 1.00 20.71 293 LYS A C 1
ATOM 933 O O . LYS A 1 115 ? 17.996 -35.387 -4.618 1.00 19.46 293 LYS A O 1
ATOM 939 N N . LYS A 1 116 ? 18.153 -36.566 -6.563 1.00 22.38 294 LYS A N 1
ATOM 940 C CA . LYS A 1 116 ? 17.406 -35.631 -7.400 1.00 22.38 294 LYS A CA 1
ATOM 941 C C . LYS A 1 116 ? 16.106 -36.302 -7.815 1.00 24.98 294 LYS A C 1
ATOM 942 O O . LYS A 1 116 ? 16.102 -37.420 -8.310 1.00 23.72 294 LYS A O 1
ATOM 948 N N . ILE A 1 117 ? 15.007 -35.618 -7.581 1.00 23.29 295 ILE A N 1
ATOM 949 C CA . ILE A 1 117 ? 13.676 -36.160 -7.786 1.00 24.68 295 ILE A CA 1
ATOM 950 C C . ILE A 1 117 ? 12.861 -35.218 -8.674 1.00 20.77 295 ILE A C 1
ATOM 951 O O . ILE A 1 117 ? 12.992 -34.011 -8.581 1.00 20.98 295 ILE A O 1
ATOM 956 N N . GLU A 1 118 ? 12.065 -35.778 -9.584 1.00 21.12 296 GLU A N 1
ATOM 957 C CA . GLU A 1 118 ? 11.163 -34.978 -10.394 1.00 19.48 296 GLU A CA 1
ATOM 958 C C . GLU A 1 118 ? 9.741 -35.438 -10.010 1.00 23.17 296 GLU A C 1
ATOM 959 O O . GLU A 1 118 ? 9.456 -36.644 -10.014 1.00 17.96 296 GLU A O 1
ATOM 965 N N . ILE A 1 119 ? 8.879 -34.497 -9.653 1.00 19.03 297 ILE A N 1
ATOM 966 C CA . ILE A 1 119 ? 7.463 -34.748 -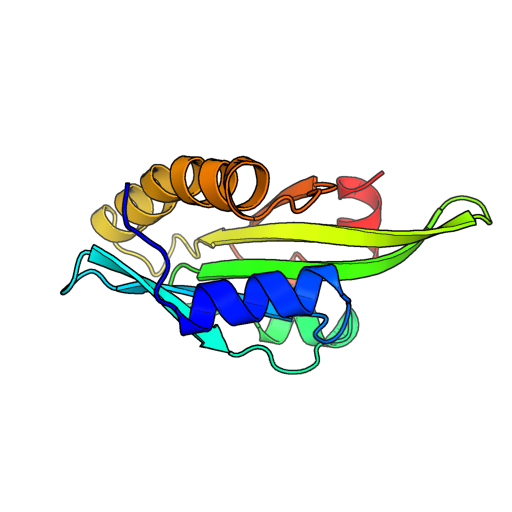9.334 1.00 23.20 297 ILE A CA 1
ATOM 967 C C . ILE A 1 119 ? 6.543 -33.759 -10.107 1.00 20.76 297 ILE A C 1
ATOM 968 O O . ILE A 1 119 ? 6.973 -32.698 -10.590 1.00 21.24 297 ILE A O 1
ATOM 973 N N . GLY A 1 120 ? 5.264 -34.108 -10.214 1.00 23.25 298 GLY A N 1
ATOM 974 C CA . GLY A 1 120 ? 4.277 -33.171 -10.736 1.00 23.17 298 GLY A CA 1
ATOM 975 C C . GLY A 1 120 ? 3.296 -32.711 -9.678 1.00 20.99 298 GLY A C 1
ATOM 976 O O . GLY A 1 120 ? 2.525 -31.809 -9.926 1.00 22.68 298 GLY A O 1
ATOM 977 N N . ASP A 1 121 ? 3.335 -33.340 -8.504 1.00 19.53 299 ASP A N 1
ATOM 978 C CA . ASP A 1 121 ? 2.321 -33.140 -7.465 1.00 21.66 299 ASP A CA 1
ATOM 979 C C . ASP A 1 121 ? 2.956 -33.263 -6.065 1.00 19.38 299 ASP A C 1
ATOM 980 O O . ASP A 1 121 ? 3.557 -34.282 -5.744 1.00 20.62 299 ASP A O 1
ATOM 985 N N . GLY A 1 122 ? 2.799 -32.231 -5.228 1.00 24.51 300 GLY A N 1
ATOM 986 C CA . GLY A 1 122 ? 3.361 -32.233 -3.877 1.00 20.32 300 GLY A CA 1
ATOM 987 C C . GLY A 1 122 ? 2.929 -33.426 -3.056 1.00 18.83 300 GLY A C 1
ATOM 988 O O . GLY A 1 122 ? 3.669 -33.909 -2.178 1.00 20.86 300 GLY A O 1
ATOM 989 N N . ALA A 1 123 ? 1.720 -33.897 -3.335 1.00 17.57 301 ALA A N 1
ATOM 990 C CA . ALA A 1 123 ? 1.169 -35.064 -2.646 1.00 17.90 301 ALA A CA 1
ATOM 991 C C . ALA A 1 123 ? 2.058 -36.312 -2.792 1.00 22.15 301 ALA A C 1
ATOM 992 O O . ALA A 1 123 ? 1.985 -37.217 -1.953 1.00 23.78 301 ALA A O 1
ATOM 994 N N . GLU A 1 124 ? 2.923 -36.353 -3.818 1.00 18.64 302 GLU A N 1
ATOM 995 C CA . GLU A 1 124 ? 3.819 -37.509 -3.989 1.00 24.80 302 GLU A CA 1
ATOM 996 C C . GLU A 1 124 ? 4.866 -37.555 -2.854 1.00 23.75 302 GLU A C 1
ATOM 997 O O . GLU A 1 124 ? 5.436 -38.598 -2.584 1.00 29.98 302 GLU A O 1
ATOM 1003 N N . LEU A 1 125 ? 5.130 -36.412 -2.223 1.00 21.72 303 LEU A N 1
ATOM 1004 C CA . LEU A 1 125 ? 6.260 -36.274 -1.277 1.00 22.49 303 LEU A CA 1
ATOM 1005 C C . LEU A 1 125 ? 5.912 -36.745 0.142 1.00 28.19 303 LEU A C 1
ATOM 1006 O O . LEU A 1 125 ? 5.906 -35.962 1.101 1.00 29.54 303 LEU A O 1
ATOM 1011 N N . THR A 1 126 ? 5.645 -38.045 0.249 1.00 29.83 304 THR A N 1
ATOM 1012 C CA . THR A 1 126 ? 5.449 -38.711 1.536 1.00 30.47 304 THR A CA 1
ATOM 1013 C C . THR A 1 126 ? 6.778 -39.177 2.103 1.00 29.13 304 THR A C 1
ATOM 1014 O O . THR A 1 126 ? 7.782 -39.222 1.391 1.00 22.42 304 THR A O 1
ATOM 1018 N N . ALA A 1 127 ? 6.766 -39.552 3.382 1.00 30.67 305 ALA A N 1
ATOM 1019 C CA . ALA A 1 127 ? 7.944 -40.127 4.019 1.00 31.30 305 ALA A CA 1
ATOM 1020 C C . ALA A 1 127 ? 8.321 -41.437 3.324 1.00 27.34 305 ALA A C 1
ATOM 1021 O O . ALA A 1 127 ? 9.496 -41.653 3.034 1.00 25.15 305 ALA A O 1
ATOM 1023 N N . GLU A 1 128 ? 7.326 -42.274 3.026 1.00 21.64 306 GLU A N 1
ATOM 1024 C CA . GLU A 1 128 ? 7.561 -43.531 2.314 1.00 24.05 306 GLU A CA 1
ATOM 1025 C C . GLU A 1 128 ? 8.237 -43.309 0.953 1.00 26.59 306 GLU A C 1
ATOM 1026 O O . GLU A 1 128 ? 9.175 -44.032 0.586 1.00 23.60 306 GLU A O 1
ATOM 1028 N N . PHE A 1 129 ? 7.769 -42.303 0.216 1.00 24.73 307 PHE A N 1
ATOM 1029 C CA . PHE A 1 129 ? 8.362 -41.946 -1.071 1.00 24.67 307 PHE A CA 1
ATOM 1030 C C . PHE A 1 129 ? 9.801 -41.465 -0.917 1.00 23.76 307 PHE A C 1
ATOM 1031 O O . PHE A 1 129 ? 10.689 -41.869 -1.673 1.00 23.48 307 PHE A O 1
ATOM 1039 N N . LEU A 1 130 ? 10.033 -40.570 0.036 1.00 23.65 308 LEU A N 1
ATOM 1040 C CA . LEU A 1 130 ? 11.375 -40.020 0.203 1.00 25.81 308 LEU A CA 1
ATOM 1041 C C . LEU A 1 130 ? 12.364 -41.139 0.550 1.00 26.56 308 LEU A C 1
ATOM 1042 O O . LEU A 1 130 ? 13.482 -41.171 0.017 1.00 26.79 308 LEU A O 1
ATOM 1047 N N . ASP A 1 131 ? 11.944 -42.032 1.451 1.00 27.17 309 ASP A N 1
ATOM 1048 C CA . ASP A 1 131 ? 12.729 -43.223 1.825 1.00 31.80 309 ASP A CA 1
ATOM 1049 C C . ASP A 1 131 ? 13.129 -44.043 0.606 1.00 34.88 309 ASP A C 1
ATOM 1050 O O . ASP A 1 131 ? 14.302 -44.401 0.441 1.00 35.85 309 ASP A O 1
ATOM 1055 N N . ASP A 1 132 ? 12.140 -44.360 -0.228 1.00 32.30 310 ASP A N 1
ATOM 1056 C CA . ASP A 1 132 ? 12.355 -45.231 -1.372 1.00 30.17 310 ASP A CA 1
ATOM 1057 C C . ASP A 1 132 ? 13.266 -44.556 -2.381 1.00 27.50 310 ASP A C 1
ATOM 1058 O O . ASP A 1 132 ? 14.077 -45.211 -3.029 1.00 24.96 310 ASP A O 1
ATOM 1063 N N . GLU A 1 133 ? 13.148 -43.240 -2.512 1.00 26.28 311 GLU A N 1
ATOM 1064 C CA . GLU A 1 133 ? 13.945 -42.514 -3.512 1.00 24.62 311 GLU A CA 1
ATOM 1065 C C . GLU A 1 133 ? 15.392 -42.359 -3.075 1.00 25.43 311 GLU A C 1
ATOM 1066 O O . GLU A 1 133 ? 16.298 -42.634 -3.851 1.00 31.54 311 GLU A O 1
ATOM 1072 N N . VAL A 1 134 ? 15.596 -41.963 -1.821 1.00 26.53 312 VAL A N 1
ATOM 1073 C CA . VAL A 1 134 ? 16.935 -41.744 -1.290 1.00 29.41 312 VAL A CA 1
ATOM 1074 C C . VAL A 1 134 ? 17.685 -43.064 -1.132 1.00 34.78 312 VAL A C 1
ATOM 1075 O O . VAL A 1 134 ? 18.862 -43.149 -1.471 1.00 39.61 312 VAL A O 1
ATOM 1079 N N . HIS A 1 135 ? 16.989 -44.089 -0.648 1.00 34.53 313 HIS A N 1
ATOM 1080 C CA . HIS A 1 135 ? 17.583 -45.400 -0.436 1.00 39.85 313 HIS A CA 1
ATOM 1081 C C . HIS A 1 135 ? 16.918 -46.407 -1.372 1.00 43.78 313 HIS A C 1
ATOM 1082 O O . HIS A 1 135 ? 16.361 -47.432 -0.966 1.00 39.17 313 HIS A O 1
#

Radius of gyration: 14.21 Å; Cα contacts (8 Å, |Δi|>4): 246; chains: 1; bounding box: 32×38×36 Å

Organism: Homo sapiens (NCBI:txid9606)

Foldseek 3Di:
DDEEDVVRLVLLLCVQVPVAFKWKWDADPVDRDIYTPDRDHDDLVCQLVPADLAAWIKMWGFHFQDDPNRTDTAIEIETEAQPVRDDPVRVVVSVVCVVVVVCCSCVVVVDHHLFYYYYHGSVCRHPVNVVVGSD

InterPro domains:
  IPR002108 Actin-depolymerising factor homology domain [PF00241] (7-138)
  IPR002108 Actin-depolymerising factor homology domain [PF00241] (180-313)
  IPR002108 Actin-depolymerising factor homology domain [PS51263] (4-139)
  IPR002108 Actin-depolymerising factor homology domain [PS51263] (177-313)
  IPR002108 Actin-depolymerising factor homology domain [SM00102] (11-139)
  IPR002108 Actin-depolymerising factor homology domain [SM00102] (184-313)
  IPR028458 Twinfilin [PTHR13759] (1-340)
  IPR029006 ADF-H/Gelsolin-like domain superfamily [G3DSA:3.40.20.10] (1-141)
  IPR029006 ADF-H/Gelsolin-like domain superfamily [G3DSA:3.40.20.10] (176-322)

Solvent-accessible surface area: 7271 Å² total; per-residue (Å²): 75,42,82,14,44,100,86,0,63,125,1,1,101,45,1,67,124,105,126,22,36,0,0,8,0,55,4,9,83,126,177,109,19,4,56,37,60,41,35,86,105,3,94,38,93,77,0,43,87,37,13,33,176,93,20,1,33,0,0,0,3,4,9,96,25,85,83,100,71,52,107,72,82,14,14,0,1,0,2,0,31,11,36,224,115,8,46,99,145,56,81,120,67,10,55,71,12,41,72,160,1,10,50,33,0,65,91,95,26,141,7,148,15,47,66,95,5,119,8,34,81,6,70,72,1,68,53,76,48,0,69,105,49,25,95

B-factor: mean 23.09, std 11.64, range [5.31, 81.14]

CATH classification: 3.40.20.10

Sequence (135 aa):
SMPLQPEAQRALQQLKQKMVNYIQMKLDLERETIELVHTEPTDVAQLPSRVPRDAARYHFFLYKHTHEGDPLESVVFIYSMPGYKCSIKERMLYSSCKSRLLDSVEQDFHLEIAKKIEIGDGAELTAEFLDDEVH

=== Feature glossary ===
Key to the feature types in this record:

pLDDT. pLDDT is the predicted lDDT-Cα score: AlphaFold's confidence that the local environment of each residue (all inter-atomic distances within 15 Å) is correctly placed. It is a per-residue number between 0 and 100, with higher meaning more reliable.

Radius of gyration, Cα contacts, bounding box. The geometric summary reports three shape descriptors. Rg (radius of gyration) measures how spread out the Cα atoms are about their centre of mass; compact globular proteins have small Rg, elongated or unfolded ones large. Cα contacts (<8 Å, |i−j|>4) count long-range residue pairs in spatial proximity — high for tightly packed folds, near zero for rods or random coil. The bounding-box extents give the protein's footprint along x, y, z in Å.

Backbone torsions (φ/ψ). Backbone dihedral angles. Every residue except chain termini has a φ (preceding-C → N → Cα → C) and a ψ (N → Cα → C → next-N). They are reported in degrees following the IUPAC sign convention. Secondary structure is essentially a statement about which (φ, ψ) basin each residue occupies.

Contact-map, Ramachandran, and PAE plots. Plot images: a contact map (which residues are close in 3D, as an N×N binary image), a Ramachandran scatter (backbone torsion angles, revealing secondary-structure composition at a glance), and — for AlphaFold structures — a PAE heatmap (pairwise prediction confidence).

Predicted aligned error. Predicted Aligned Error (PAE) is an AlphaFold confidence matrix: entry (i, j) is the expected error in the position of residue j, in ångströms, when the prediction is superimposed on the true structure at residue i. Low PAE within a block of residues means that block is internally rigid and well-predicted; high PAE between two blocks means their relative placement is uncertain even if each block individually is confident.

Secondary structure (3-state, P-SEA). Three-state secondary structure (P-SEA) collapses the eight DSSP classes into helix (a), strand (b), and coil (c). P-SEA assigns these from Cα geometry alone — distances and angles — without requiring backbone oxygens, so it works on any Cα trace.

Solvent-accessible surface area. Solvent-accessible surface area (SASA) is the area in Å² traced out by the centre of a 1.4 Å probe sphere (a water molecule) rolled over the protein's van der Waals surface (Shrake–Rupley / Lee–Richards construction). Buried residues have near-zero SASA; fully exposed residues can exceed 200 Å². The total SASA scales roughly with the number of surface residues.

Foldseek 3Di. The Foldseek 3Di string encodes local tertiary geometry as a 20-letter alphabet — one character per residue — derived from the relative positions of nearby Cα atoms. Unlike the amino-acid sequence, 3Di is a direct function of the 3D structure, so two proteins with the same fold have similar 3Di strings even at low sequence identity.

B-factor. For experimental (PDB) structures, the B-factor (temperature factor) quantifies the positional spread of each atom in the crystal — a combination of thermal vibration and static disorder — in units of Å². High B-factors mark flexible loops or poorly resolved regions; low B-factors mark the rigid, well-ordered core.

mmCIF coordinates. The mmCIF block holds the 3D Cartesian coordinates of each backbone atom (N, Cα, C, O) in ångströms. mmCIF is the PDB's canonical archive format — a tagged-loop text representation of the atomic model.

InterPro / GO / CATH / organism. Functional annotations link the protein to curated databases. InterPro entries identify conserved domains and families by matching the sequence against member-database signatures (Pfam, PROSITE, CDD, …). Gene Ontology (GO) terms describe molecular function, biological process, and cellular component in a controlled vocabulary. CATH places the structure in a hierarchical fold classification (Class/Architecture/Topology/Homologous-superfamily). The organism is the source species.

Rendered structure images. Structure images are PyMOL renders from six orthogonal camera directions. Cartoon representation draws helices as coils and strands as arrows; sticks shows the backbone as bonds; surface shows the solvent-excluded envelope. Rainbow coloring maps sequence position to hue (blue→red, N→C); chain coloring assigns a distinct color per polypeptide.

Sequence. This is the polypeptide sequence — one letter per residue, N-terminus first. Length ranges from a few dozen residues for small domains to over a thousand for large multi-domain proteins.

Secondary structure (8-state, DSSP). The SS8 string is DSSP's per-residue secondary-structure call. α-helix (H) means an i→i+4 H-bond ladder; β-strand (E) means the residue participates in a β-sheet; 3₁₀ (G) and π (I) are tighter and wider helices; T/S are turns/bends; '-' is loop.

Nearest PDB structures. Structural nearest neighbors (via Foldseek easy-search vs the PDB). Reported per hit: target PDB id, E-value, and alignment TM-score. A TM-score above ~0.5 is the conventional threshold for 'same fold'.